Protein AF-A0A4Q5QE94-F1 (afdb_monomer_lite)

pLDDT: mean 82.58, std 9.73, range [56.41, 91.88]

Radius of gyration: 11.43 Å; chains: 1; bounding box: 25×17×32 Å

Secondary structure (DSSP, 8-state):
-TTTTTS-GGGGHHHHHHHHHHHHHTT-S----S-HHHHHHHHHHHHHHHT-

Sequence (52 aa):
IHKTLNTSAEKALNGTTVLNTLALQNGANILRVHDVKEAVEAVQLFEAYRAN

Foldseek 3Di:
DCVVVVHDPVVCLVVLLVVLLVCVVVPDPDDDDPPVVSSVVSVVVSVVVVVD

Structure (mmCIF, N/CA/C/O backbone):
data_AF-A0A4Q5QE94-F1
#
_entry.id   AF-A0A4Q5QE94-F1
#
loop_
_atom_site.group_PDB
_atom_site.id
_atom_site.type_symbol
_atom_site.label_atom_id
_atom_site.label_alt_id
_atom_site.label_comp_id
_atom_site.label_asym_id
_atom_site.label_entity_id
_atom_site.label_seq_id
_atom_site.pdbx_PDB_ins_code
_atom_site.Cartn_x
_atom_site.Cartn_y
_atom_site.Cartn_z
_atom_site.occupancy
_atom_site.B_iso_or_equiv
_atom_site.auth_seq_id
_atom_site.auth_comp_id
_atom_site.auth_asym_id
_atom_site.auth_atom_id
_atom_site.pdbx_PDB_model_num
ATOM 1 N N . ILE A 1 1 ? 2.912 2.859 -14.327 1.00 60.69 1 ILE A N 1
ATOM 2 C CA . ILE A 1 1 ? 3.713 3.425 -13.214 1.00 60.69 1 ILE A CA 1
ATOM 3 C C . ILE A 1 1 ? 5.188 3.540 -13.602 1.00 60.69 1 ILE A C 1
ATOM 5 O O . ILE A 1 1 ? 5.666 4.656 -13.732 1.00 60.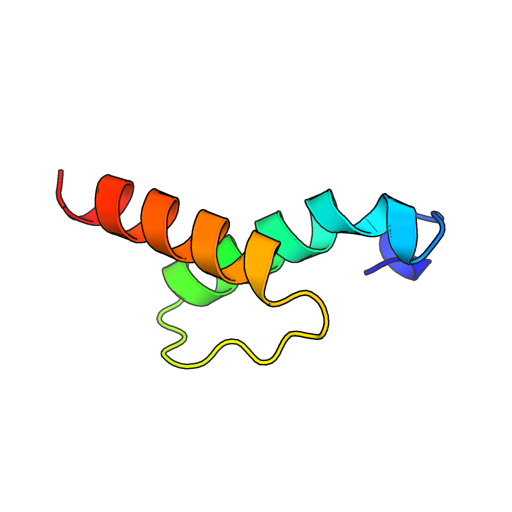69 1 ILE A O 1
ATOM 9 N N . HIS A 1 2 ? 5.883 2.437 -13.914 1.00 60.53 2 HIS A N 1
ATOM 10 C CA . HIS A 1 2 ? 7.303 2.449 -14.321 1.00 60.53 2 HIS A CA 1
ATOM 11 C C . HIS A 1 2 ? 7.620 3.364 -15.529 1.00 60.53 2 HIS A C 1
ATOM 13 O O . HIS A 1 2 ? 8.609 4.086 -15.503 1.00 60.53 2 HIS A O 1
ATOM 19 N N . LYS A 1 3 ? 6.725 3.432 -16.531 1.00 62.41 3 LYS A N 1
ATOM 20 C CA . LYS A 1 3 ? 6.836 4.372 -17.669 1.00 62.41 3 LYS A CA 1
ATOM 21 C C . LYS A 1 3 ? 6.700 5.845 -17.270 1.00 62.41 3 LYS A C 1
ATOM 23 O O . LYS A 1 3 ? 7.345 6.694 -17.861 1.00 62.41 3 LYS A O 1
ATOM 28 N N . THR A 1 4 ? 5.865 6.144 -16.276 1.00 71.31 4 THR A N 1
ATOM 29 C CA . THR A 1 4 ? 5.609 7.516 -15.806 1.00 71.31 4 THR A CA 1
ATOM 30 C C . THR A 1 4 ? 6.788 8.057 -15.000 1.00 71.31 4 THR A C 1
ATOM 32 O O . THR A 1 4 ? 7.097 9.237 -15.080 1.00 71.31 4 THR A O 1
ATOM 35 N N . LEU A 1 5 ? 7.463 7.182 -14.250 1.00 67.31 5 LEU A N 1
ATOM 36 C CA . LEU A 1 5 ? 8.638 7.517 -13.440 1.00 67.31 5 LEU A CA 1
ATOM 37 C C . LEU A 1 5 ? 9.967 7.243 -14.162 1.00 67.31 5 LEU A C 1
ATOM 39 O O . LEU A 1 5 ? 11.022 7.377 -13.552 1.00 67.31 5 LEU A O 1
ATOM 43 N N . ASN A 1 6 ? 9.918 6.835 -15.437 1.00 72.06 6 ASN A N 1
ATOM 44 C CA . ASN A 1 6 ? 11.079 6.472 -16.256 1.00 72.06 6 ASN A CA 1
ATOM 45 C C . ASN A 1 6 ? 12.074 5.539 -15.528 1.00 72.06 6 ASN A C 1
ATOM 47 O O . ASN A 1 6 ? 13.291 5.686 -15.617 1.00 72.06 6 ASN A O 1
ATOM 51 N N . THR A 1 7 ? 11.538 4.589 -14.761 1.00 69.75 7 THR A N 1
ATOM 52 C CA . THR A 1 7 ? 12.296 3.705 -13.867 1.00 69.75 7 THR A CA 1
ATOM 53 C C . THR A 1 7 ? 11.937 2.246 -14.137 1.00 69.75 7 THR A C 1
ATOM 55 O O . THR A 1 7 ? 10.961 1.962 -14.835 1.00 69.75 7 THR A O 1
ATOM 58 N N . SER A 1 8 ? 12.720 1.296 -13.624 1.00 71.88 8 SER A N 1
ATOM 59 C CA . SER A 1 8 ? 12.400 -0.129 -13.769 1.00 71.88 8 SER A CA 1
ATOM 60 C C . SER A 1 8 ? 11.153 -0.494 -12.958 1.00 71.88 8 SER A C 1
ATOM 62 O O . SER A 1 8 ? 10.824 0.165 -11.972 1.00 71.88 8 SER A O 1
ATOM 64 N N . ALA A 1 9 ? 10.442 -1.550 -13.366 1.00 69.19 9 ALA A N 1
ATOM 65 C CA . ALA A 1 9 ? 9.242 -2.014 -12.663 1.00 69.19 9 ALA A CA 1
ATOM 66 C C . ALA A 1 9 ? 9.507 -2.273 -11.169 1.00 69.19 9 ALA A C 1
ATOM 68 O O . ALA A 1 9 ? 8.736 -1.817 -10.332 1.00 69.19 9 ALA A O 1
ATOM 69 N N . GLU A 1 10 ? 10.654 -2.874 -10.848 1.00 67.44 10 GLU A N 1
ATOM 70 C CA . GLU A 1 10 ? 11.102 -3.138 -9.473 1.00 67.44 10 GLU A CA 1
ATOM 71 C C . GLU A 1 10 ? 11.369 -1.859 -8.666 1.00 67.44 10 GLU A C 1
ATOM 73 O O . GLU A 1 10 ? 11.144 -1.815 -7.463 1.00 67.44 10 GLU A O 1
ATOM 78 N N . LYS A 1 11 ? 11.816 -0.777 -9.313 1.00 71.12 11 LYS A N 1
ATOM 79 C CA . LYS A 1 11 ? 12.050 0.514 -8.644 1.00 71.12 11 LYS A CA 1
ATOM 80 C C . LYS A 1 11 ? 10.803 1.394 -8.582 1.00 71.12 11 LYS A C 1
ATOM 82 O O . LYS A 1 11 ? 1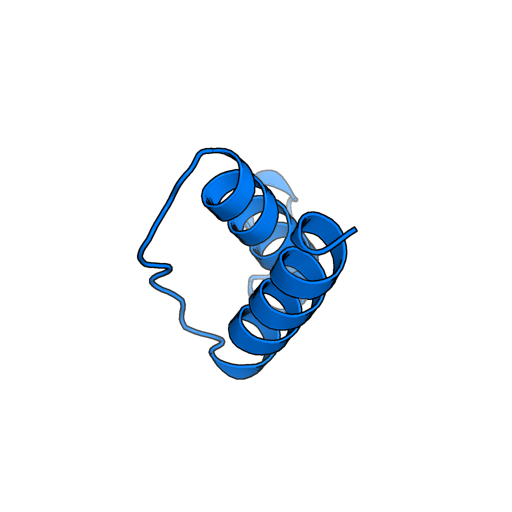0.821 2.437 -7.933 1.00 71.12 11 LYS A O 1
ATOM 87 N N . ALA A 1 12 ? 9.717 0.994 -9.240 1.00 76.56 12 ALA A N 1
ATOM 88 C CA . ALA A 1 12 ? 8.456 1.726 -9.242 1.00 76.56 12 ALA A CA 1
ATOM 89 C C . ALA A 1 12 ? 7.552 1.383 -8.044 1.00 76.56 12 ALA A C 1
ATOM 91 O O . ALA A 1 12 ? 6.446 1.918 -7.980 1.00 76.56 12 ALA A O 1
ATOM 92 N N . LEU A 1 13 ? 8.009 0.546 -7.099 1.00 75.25 13 LEU A N 1
ATOM 93 C CA . LEU A 1 13 ? 7.248 0.122 -5.915 1.00 75.25 13 LEU A CA 1
ATOM 94 C C . LEU A 1 13 ? 6.683 1.310 -5.127 1.00 75.25 13 LEU A C 1
ATOM 96 O O . LEU A 1 13 ? 5.490 1.334 -4.850 1.00 75.2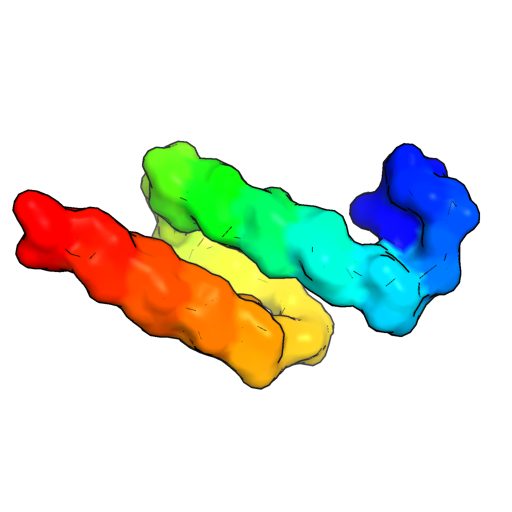5 13 LEU A O 1
ATOM 100 N N . ASN A 1 14 ? 7.489 2.350 -4.882 1.00 78.19 14 ASN A N 1
ATOM 101 C CA . ASN A 1 14 ? 7.022 3.572 -4.214 1.00 78.19 14 ASN A CA 1
ATOM 102 C C . ASN A 1 14 ? 5.862 4.240 -4.987 1.00 78.19 14 ASN A C 1
ATOM 104 O O . ASN A 1 14 ? 4.840 4.604 -4.411 1.00 78.19 14 ASN A O 1
ATOM 108 N N . GLY A 1 15 ? 5.960 4.307 -6.318 1.00 80.50 15 GLY A N 1
ATOM 109 C CA . GLY A 1 15 ? 4.882 4.829 -7.161 1.00 80.50 15 GLY A CA 1
ATOM 110 C C . GLY A 1 15 ? 3.601 3.990 -7.092 1.00 80.50 15 GLY A C 1
ATOM 111 O O . GLY A 1 15 ? 2.505 4.547 -7.112 1.00 80.50 15 GLY A O 1
ATOM 112 N N . THR A 1 16 ? 3.725 2.665 -6.987 1.00 83.44 16 THR A N 1
ATOM 113 C CA . THR A 1 16 ? 2.584 1.755 -6.801 1.00 83.44 16 THR A CA 1
ATOM 114 C C . THR A 1 16 ? 1.936 1.947 -5.437 1.00 83.44 16 THR A C 1
ATOM 116 O O . THR A 1 16 ? 0.716 2.068 -5.368 1.00 83.44 16 THR A O 1
ATOM 119 N N . THR A 1 17 ? 2.728 2.066 -4.372 1.00 86.38 17 THR A N 1
ATOM 120 C CA . THR A 1 17 ? 2.237 2.337 -3.016 1.00 86.38 17 THR A CA 1
ATOM 121 C C . THR A 1 17 ? 1.461 3.648 -2.953 1.00 86.38 17 THR A C 1
ATOM 123 O O . THR A 1 17 ? 0.328 3.655 -2.482 1.00 86.38 17 THR A O 1
ATOM 126 N N . VAL A 1 18 ? 2.008 4.740 -3.499 1.00 86.81 18 VAL A N 1
ATOM 127 C CA . VAL A 1 18 ? 1.327 6.047 -3.512 1.0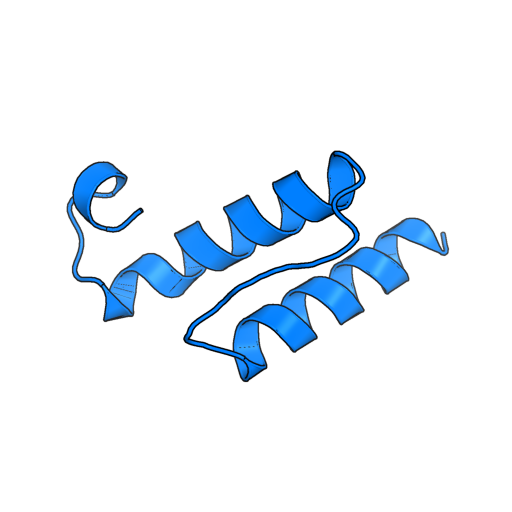0 86.81 18 VAL A CA 1
ATOM 128 C C . VAL A 1 18 ? -0.004 5.975 -4.260 1.00 86.81 18 VAL A C 1
ATOM 130 O O . VAL A 1 18 ? -1.017 6.469 -3.768 1.00 86.81 18 VAL A O 1
ATOM 133 N N . LEU A 1 19 ? -0.038 5.332 -5.431 1.00 87.12 19 LEU A N 1
ATOM 134 C CA . LEU A 1 19 ? -1.277 5.189 -6.199 1.00 87.12 19 LEU A CA 1
ATOM 135 C C . LEU A 1 19 ? -2.307 4.299 -5.497 1.00 87.12 19 LEU A C 1
ATOM 137 O O . LEU A 1 19 ? -3.495 4.604 -5.556 1.00 87.12 19 LEU A O 1
ATOM 141 N N . ASN A 1 20 ? -1.870 3.246 -4.805 1.00 88.50 20 ASN A N 1
ATOM 142 C CA . ASN A 1 20 ? -2.748 2.409 -3.992 1.00 88.50 20 ASN A CA 1
ATOM 143 C C . ASN A 1 20 ? -3.367 3.212 -2.845 1.00 88.50 20 ASN A C 1
ATOM 145 O O . ASN A 1 20 ? -4.580 3.163 -2.661 1.00 88.50 20 ASN A O 1
ATOM 149 N N . THR A 1 21 ? -2.574 4.008 -2.125 1.00 88.56 21 THR A N 1
ATOM 150 C CA . THR A 1 21 ? -3.081 4.874 -1.053 1.00 88.56 21 THR A CA 1
ATOM 151 C C . THR A 1 21 ? -4.075 5.904 -1.587 1.00 88.56 21 THR A C 1
ATOM 153 O O . THR A 1 21 ? -5.139 6.088 -1.002 1.00 88.56 21 THR A O 1
ATOM 156 N N . LEU A 1 22 ? -3.791 6.529 -2.736 1.00 90.12 22 LEU A N 1
ATOM 157 C CA . LEU A 1 22 ? -4.733 7.450 -3.382 1.00 90.12 22 LEU A CA 1
ATOM 158 C C . LEU A 1 22 ? -6.016 6.741 -3.833 1.00 90.12 22 LEU A C 1
ATOM 160 O O . LEU A 1 22 ? -7.099 7.316 -3.742 1.00 90.12 22 LEU A O 1
ATOM 164 N N . ALA A 1 23 ? -5.930 5.499 -4.310 1.00 90.19 23 ALA A N 1
ATOM 165 C CA . ALA A 1 23 ? -7.106 4.711 -4.659 1.00 90.19 23 ALA A CA 1
ATOM 166 C C . ALA A 1 23 ? -7.963 4.405 -3.419 1.00 90.19 23 ALA A C 1
ATOM 168 O O . ALA A 1 23 ? -9.176 4.610 -3.461 1.00 90.19 23 ALA A O 1
ATOM 169 N N . LEU A 1 24 ? -7.344 3.993 -2.307 1.00 89.62 24 LEU A N 1
ATOM 170 C CA . LEU A 1 24 ? -8.034 3.772 -1.030 1.00 89.62 24 LEU A CA 1
ATOM 171 C C . LEU A 1 24 ? -8.690 5.059 -0.511 1.00 89.62 24 LEU A C 1
ATOM 173 O O . LEU A 1 24 ? -9.849 5.038 -0.101 1.00 89.62 24 LEU A O 1
ATOM 177 N N . GLN A 1 25 ? -7.993 6.197 -0.603 1.00 90.06 25 GLN A N 1
ATOM 178 C CA . GLN A 1 25 ? -8.528 7.510 -0.231 1.00 90.06 25 GLN A CA 1
ATOM 179 C C . GLN A 1 25 ? -9.741 7.915 -1.073 1.00 90.06 25 GLN A C 1
ATOM 181 O O . GLN A 1 25 ? -10.674 8.519 -0.551 1.00 90.06 25 GLN A O 1
ATOM 186 N N . ASN A 1 26 ? -9.765 7.536 -2.350 1.00 91.88 26 ASN A N 1
ATOM 187 C CA . ASN A 1 26 ? -10.907 7.752 -3.237 1.00 91.88 26 ASN A CA 1
ATOM 188 C C . ASN A 1 26 ? -12.019 6.691 -3.084 1.00 91.88 26 ASN A C 1
ATOM 190 O O . ASN A 1 26 ? -12.960 6.679 -3.874 1.00 91.88 26 ASN A O 1
ATOM 194 N N . GLY A 1 27 ? -11.937 5.810 -2.081 1.00 89.88 27 GLY A N 1
ATOM 195 C CA . GLY A 1 27 ? -12.985 4.840 -1.757 1.00 89.88 27 GLY A CA 1
ATOM 196 C C . GLY A 1 27 ? -12.864 3.490 -2.464 1.00 89.88 27 GLY A C 1
ATOM 197 O O . GLY A 1 27 ? -13.839 2.745 -2.506 1.00 89.88 27 GLY A O 1
ATOM 198 N N . ALA A 1 28 ? -11.701 3.141 -3.022 1.00 90.94 28 ALA A N 1
ATOM 199 C CA . ALA A 1 28 ? -11.497 1.811 -3.586 1.00 90.94 28 ALA A CA 1
ATOM 200 C C . ALA A 1 28 ? -11.596 0.726 -2.499 1.00 90.94 28 ALA A C 1
ATOM 202 O O . ALA A 1 28 ? -10.875 0.761 -1.505 1.00 90.94 28 ALA A O 1
ATOM 203 N N . ASN A 1 29 ? -12.449 -0.278 -2.718 1.00 86.06 29 ASN A N 1
ATOM 204 C CA . ASN A 1 29 ? -12.603 -1.416 -1.802 1.00 86.06 29 ASN A CA 1
ATOM 205 C C . ASN A 1 29 ? -11.727 -2.624 -2.169 1.00 86.06 29 ASN A C 1
ATOM 207 O O . ASN A 1 29 ? -11.619 -3.562 -1.384 1.00 86.06 29 ASN A O 1
ATOM 211 N N . ILE A 1 30 ? -11.135 -2.637 -3.368 1.00 88.00 30 ILE A N 1
ATOM 212 C CA . ILE A 1 30 ? -10.304 -3.737 -3.868 1.00 88.00 30 ILE A CA 1
ATOM 213 C C . ILE A 1 30 ? -9.073 -3.148 -4.556 1.00 88.00 30 ILE A C 1
ATOM 215 O O . ILE A 1 30 ? -9.197 -2.364 -5.497 1.00 88.00 30 ILE A O 1
ATOM 219 N N . LEU A 1 31 ? -7.885 -3.574 -4.123 1.00 87.06 31 LEU A N 1
ATOM 220 C CA . LEU A 1 31 ? -6.617 -3.297 -4.795 1.00 87.06 31 LEU A CA 1
ATOM 221 C C . LEU A 1 31 ? -6.117 -4.572 -5.478 1.00 87.06 31 LEU A C 1
ATOM 223 O O . LEU A 1 31 ? -5.886 -5.586 -4.822 1.00 87.06 31 LEU A O 1
ATOM 227 N N . ARG A 1 32 ? -5.928 -4.530 -6.802 1.00 87.75 32 ARG A N 1
A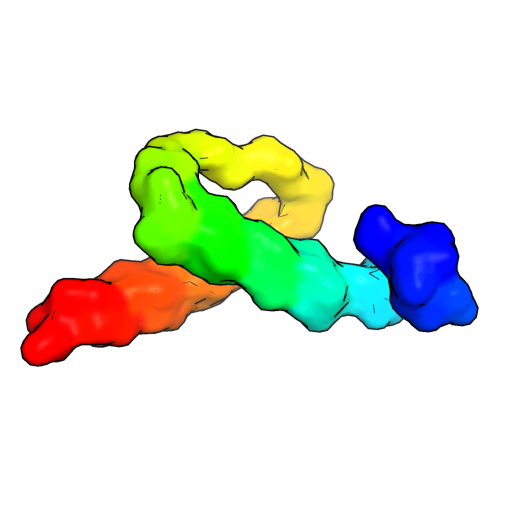TOM 228 C CA . ARG A 1 32 ? -5.331 -5.640 -7.559 1.00 87.75 32 ARG A CA 1
ATOM 229 C C . ARG A 1 32 ? -3.857 -5.347 -7.820 1.00 87.75 32 ARG A C 1
ATOM 231 O O . ARG A 1 32 ? -3.530 -4.549 -8.695 1.00 87.75 32 ARG A O 1
ATOM 238 N N . VAL A 1 33 ? -2.984 -6.024 -7.085 1.00 85.00 33 VAL A N 1
ATOM 239 C CA . VAL A 1 33 ? -1.527 -5.832 -7.126 1.00 85.00 33 VAL A CA 1
ATOM 240 C C . VAL A 1 33 ? -0.801 -7.138 -7.447 1.00 85.00 33 VAL A C 1
ATOM 242 O O . VAL A 1 33 ? -1.354 -8.218 -7.251 1.00 85.00 33 VAL A O 1
ATOM 245 N N . HIS A 1 34 ? 0.431 -7.032 -7.945 1.00 82.88 34 HIS A N 1
ATOM 246 C CA . HIS A 1 34 ? 1.345 -8.177 -8.062 1.00 82.88 34 HIS A CA 1
ATOM 247 C C . HIS A 1 34 ? 2.148 -8.346 -6.765 1.00 82.88 34 HIS A C 1
ATOM 249 O O . HIS A 1 34 ? 2.313 -9.460 -6.276 1.00 82.88 34 HIS A O 1
ATOM 255 N N . ASP A 1 35 ? 2.556 -7.221 -6.176 1.00 84.12 35 ASP A N 1
ATOM 256 C CA . ASP A 1 35 ? 3.331 -7.147 -4.940 1.00 84.12 35 ASP A CA 1
ATOM 257 C C . ASP A 1 35 ? 2.381 -7.016 -3.738 1.00 84.12 35 ASP A C 1
ATOM 259 O O . ASP A 1 35 ? 1.937 -5.928 -3.362 1.00 84.12 35 ASP A O 1
ATOM 263 N N . VAL A 1 36 ? 1.966 -8.166 -3.194 1.00 86.94 36 VAL A N 1
ATOM 264 C CA . VAL A 1 36 ? 0.916 -8.245 -2.161 1.00 86.94 36 VAL A CA 1
ATOM 265 C C . VAL A 1 36 ? 1.382 -7.670 -0.824 1.00 86.94 36 VAL A C 1
ATOM 267 O O . VAL A 1 36 ? 0.601 -7.013 -0.141 1.00 86.94 36 VAL A O 1
ATOM 270 N N . LYS A 1 37 ? 2.641 -7.899 -0.441 1.00 87.62 37 LYS A N 1
ATOM 271 C CA . LYS A 1 37 ? 3.161 -7.516 0.878 1.00 87.62 37 LYS A CA 1
ATOM 272 C C . LYS A 1 37 ? 3.122 -5.998 1.073 1.00 87.62 37 LYS A C 1
ATOM 274 O O . LYS A 1 37 ? 2.541 -5.513 2.038 1.00 87.62 37 LYS A O 1
ATOM 279 N N . GLU A 1 38 ? 3.666 -5.263 0.115 1.00 86.56 38 GLU A N 1
ATOM 280 C CA . GLU A 1 38 ? 3.754 -3.806 0.108 1.00 86.56 38 GLU A CA 1
ATOM 281 C C . GLU A 1 38 ? 2.360 -3.167 0.065 1.00 86.56 38 GLU A C 1
ATOM 283 O O . GLU A 1 38 ? 2.104 -2.156 0.719 1.00 86.56 38 GLU A O 1
ATOM 288 N N . ALA A 1 39 ? 1.427 -3.767 -0.680 1.00 88.44 39 ALA A N 1
ATOM 289 C CA . ALA A 1 39 ? 0.048 -3.294 -0.722 1.00 88.44 39 ALA A CA 1
ATOM 290 C C . ALA A 1 39 ? -0.678 -3.487 0.615 1.00 88.44 39 ALA A C 1
ATOM 292 O O . ALA A 1 39 ? -1.438 -2.611 1.021 1.00 88.44 39 ALA A O 1
ATOM 293 N N . VAL A 1 40 ? -0.433 -4.599 1.312 1.00 90.88 40 VAL A N 1
ATOM 294 C CA . VAL A 1 40 ? -0.992 -4.841 2.650 1.00 90.88 40 VAL A CA 1
ATOM 295 C C . VAL A 1 40 ? -0.434 -3.839 3.660 1.00 90.88 40 VAL A C 1
ATOM 297 O O . VAL A 1 40 ? -1.212 -3.258 4.412 1.00 90.88 40 VAL A O 1
ATOM 300 N N . GLU A 1 41 ? 0.875 -3.579 3.646 1.00 91.06 41 GLU A N 1
ATOM 301 C CA . GLU A 1 41 ? 1.503 -2.560 4.502 1.00 91.06 41 GLU A CA 1
ATOM 302 C C . GLU A 1 41 ? 0.896 -1.167 4.245 1.00 91.06 41 GLU A C 1
ATOM 304 O O . GLU A 1 41 ? 0.558 -0.447 5.186 1.00 91.06 41 GLU A O 1
ATOM 309 N N . ALA A 1 42 ? 0.664 -0.810 2.975 1.00 90.19 42 ALA A N 1
ATOM 310 C CA . ALA A 1 42 ? 0.011 0.443 2.596 1.00 90.19 42 ALA A CA 1
ATOM 311 C C . ALA A 1 42 ? -1.432 0.546 3.120 1.00 90.19 42 ALA A C 1
ATOM 313 O O . ALA A 1 42 ? -1.819 1.591 3.642 1.00 90.19 42 ALA A O 1
ATOM 314 N N . VAL A 1 43 ? -2.215 -0.535 3.011 1.00 90.44 43 VAL A N 1
ATOM 315 C CA . VAL A 1 43 ? -3.585 -0.606 3.547 1.00 90.44 43 VAL A CA 1
ATOM 316 C C . VAL A 1 43 ? -3.571 -0.456 5.066 1.00 90.44 43 VAL A C 1
ATOM 318 O O . VAL A 1 43 ? -4.327 0.348 5.596 1.00 90.44 43 VAL A O 1
ATOM 321 N N . GLN A 1 44 ? -2.692 -1.169 5.774 1.00 91.62 44 GLN A N 1
ATOM 322 C CA . GLN A 1 44 ? -2.597 -1.090 7.236 1.00 91.62 44 GLN A CA 1
ATOM 323 C C . GLN A 1 44 ? -2.286 0.332 7.717 1.00 91.62 44 GLN A C 1
ATOM 325 O O . GLN A 1 44 ? -2.935 0.831 8.636 1.00 91.62 44 GLN A O 1
ATOM 330 N N . LEU A 1 45 ? -1.326 1.001 7.072 1.00 91.00 45 LEU A N 1
ATOM 331 C CA . LEU A 1 45 ? -0.984 2.390 7.376 1.00 91.00 45 LEU A CA 1
ATOM 332 C C . LEU A 1 45 ? -2.139 3.347 7.057 1.00 91.00 45 LEU A C 1
ATOM 334 O O . LEU A 1 45 ? -2.401 4.274 7.823 1.00 91.00 45 LEU A O 1
ATOM 338 N N . PHE A 1 46 ? -2.842 3.124 5.946 1.00 91.12 46 PHE A N 1
ATOM 339 C CA . PHE A 1 46 ? -3.980 3.948 5.551 1.00 91.12 46 PHE A CA 1
ATOM 340 C C . PHE A 1 46 ? -5.174 3.804 6.508 1.00 91.12 46 PHE A C 1
ATOM 342 O O . PHE A 1 46 ? -5.781 4.804 6.888 1.00 91.12 46 PHE A O 1
ATOM 349 N N . GLU A 1 47 ? -5.480 2.586 6.955 1.00 90.50 47 GLU A N 1
ATOM 350 C CA . GLU A 1 47 ? -6.520 2.335 7.959 1.00 90.50 47 GLU A CA 1
ATOM 351 C C . GLU A 1 47 ? -6.157 2.969 9.310 1.00 90.50 47 GLU A C 1
ATOM 353 O O . GLU A 1 47 ? -6.999 3.620 9.928 1.00 90.50 47 GLU A O 1
ATOM 358 N N . ALA A 1 48 ? -4.890 2.878 9.735 1.00 91.69 48 ALA A N 1
ATOM 359 C CA . ALA A 1 48 ? -4.410 3.565 10.936 1.00 91.69 48 ALA A CA 1
ATOM 360 C C . ALA A 1 48 ? -4.543 5.098 10.836 1.00 91.69 48 ALA A C 1
ATOM 362 O O . ALA A 1 48 ? -4.852 5.751 11.829 1.00 91.69 48 ALA A O 1
ATOM 363 N N . TYR A 1 49 ? -4.345 5.676 9.646 1.00 90.62 49 TYR A N 1
ATOM 364 C CA . TYR A 1 49 ? -4.577 7.100 9.394 1.00 90.62 49 TYR A CA 1
ATOM 365 C C . TYR A 1 49 ? -6.065 7.481 9.470 1.00 90.62 49 TYR A C 1
ATOM 367 O O . TYR A 1 49 ? -6.385 8.512 10.050 1.00 90.62 49 TYR A O 1
ATOM 375 N N . ARG A 1 50 ? -6.972 6.659 8.922 1.00 87.25 50 ARG A N 1
ATOM 376 C CA . ARG A 1 50 ? -8.428 6.912 8.941 1.00 87.25 50 ARG A CA 1
ATOM 377 C C . ARG A 1 50 ? -9.090 6.731 10.307 1.00 87.25 50 ARG A C 1
ATOM 379 O O . ARG A 1 50 ? -10.196 7.230 10.496 1.00 87.25 50 ARG A O 1
ATOM 386 N N . ALA A 1 51 ? -8.477 5.954 11.197 1.00 83.25 51 ALA A N 1
ATOM 387 C CA . ALA A 1 51 ? -9.003 5.670 12.531 1.00 83.25 51 ALA A CA 1
ATOM 388 C C . AL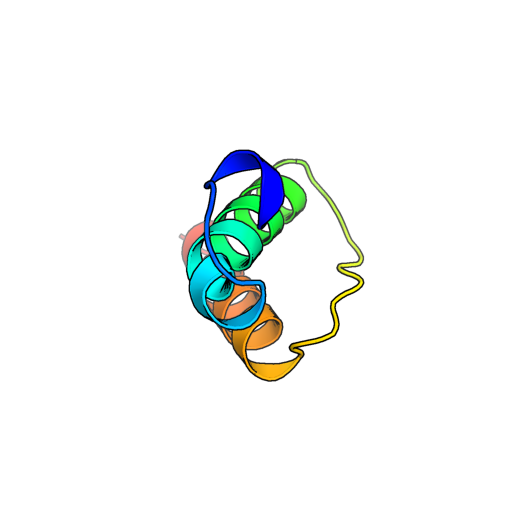A A 1 51 ? -8.733 6.789 13.562 1.00 83.25 51 ALA A C 1
ATOM 390 O O . ALA A 1 51 ? -9.240 6.695 14.680 1.00 83.25 51 ALA A O 1
ATOM 391 N N . ASN A 1 52 ? -7.959 7.818 13.192 1.00 56.41 52 ASN A N 1
ATOM 392 C CA . ASN A 1 52 ? -7.765 9.062 13.950 1.00 56.41 52 ASN A CA 1
ATOM 393 C C . ASN A 1 52 ? -8.677 10.178 13.429 1.00 56.41 52 ASN A C 1
ATOM 395 O O . ASN A 1 52 ? -9.019 11.061 14.246 1.00 56.41 52 ASN A O 1
#